Protein AF-A0A920TP50-F1 (afdb_monomer_lite)

Sequence (90 aa):
MEEELPWLQQLSCRYARFAELKKYEYPVIFDVTHPQEPGGEGKSTSGRRSLALDLAKTATSIGIAGLFFETHPDPDKGNGWTMAFPLQKF

Secondary structure (DSSP, 8-state):
--TTHHHHHHHHHHHHHHHHHGGGTSPPEEESS---EEEEETTEEE--HHHHHHHHHHHHHTT-SEEE--EESSTTSSTT-TTPEEGGG-

Radius of gyration: 14.16 Å; chains: 1; bounding box: 38×22×36 Å

pLDDT: mean 78.76, std 13.91, range [41.34, 95.62]

Structure (mmCIF, N/CA/C/O backbone):
data_AF-A0A920TP50-F1
#
_entry.id   AF-A0A920TP50-F1
#
loop_
_atom_site.group_PDB
_atom_site.id
_atom_site.type_symbol
_atom_site.label_atom_id
_atom_site.label_alt_id
_atom_site.label_comp_id
_atom_site.label_asym_id
_atom_site.label_entity_id
_atom_site.label_seq_id
_atom_site.pdbx_PDB_ins_code
_atom_site.Cartn_x
_atom_site.Cartn_y
_atom_site.Cartn_z
_atom_site.occupancy
_atom_site.B_iso_or_equiv
_atom_site.auth_seq_id
_atom_site.auth_comp_id
_atom_site.auth_asym_id
_atom_site.auth_atom_id
_atom_site.pdbx_PDB_model_num
ATOM 1 N N . MET A 1 1 ? 24.377 -4.513 4.275 1.00 43.50 1 MET A N 1
ATOM 2 C CA . MET A 1 1 ? 22.965 -4.749 4.659 1.00 43.50 1 MET A CA 1
ATOM 3 C C . MET A 1 1 ? 22.438 -3.611 5.543 1.00 43.50 1 MET A C 1
ATOM 5 O O . MET A 1 1 ? 21.653 -3.858 6.444 1.00 43.50 1 MET A O 1
ATOM 9 N N . GLU A 1 2 ? 22.866 -2.366 5.310 1.00 41.34 2 GLU A N 1
ATOM 10 C CA . GLU A 1 2 ? 22.689 -1.271 6.287 1.00 41.34 2 GLU A CA 1
ATOM 11 C C . GLU A 1 2 ? 21.869 -0.097 5.719 1.00 41.34 2 GLU A C 1
ATOM 13 O O . GLU A 1 2 ? 21.284 0.674 6.469 1.00 41.34 2 GLU A O 1
ATOM 18 N N . GLU A 1 3 ? 21.705 -0.030 4.392 1.00 52.06 3 GLU A N 1
ATOM 19 C CA . GLU A 1 3 ? 20.885 0.982 3.702 1.00 52.06 3 GLU A CA 1
ATOM 20 C C . GLU A 1 3 ? 19.379 0.647 3.667 1.00 52.06 3 GLU A C 1
ATOM 22 O O . GLU A 1 3 ? 18.561 1.484 3.300 1.00 52.06 3 GLU A O 1
ATOM 27 N N . GLU A 1 4 ? 18.975 -0.558 4.086 1.00 52.22 4 GLU A N 1
ATOM 28 C CA . GLU A 1 4 ? 17.564 -0.984 4.094 1.00 52.22 4 GLU A CA 1
ATOM 29 C C . GLU A 1 4 ? 16.763 -0.451 5.305 1.00 52.22 4 GLU A C 1
ATOM 31 O O . GLU A 1 4 ? 15.533 -0.401 5.309 1.00 52.22 4 GLU A O 1
ATOM 36 N N . LEU A 1 5 ? 17.453 -0.046 6.369 1.00 53.00 5 LEU A N 1
ATOM 37 C CA . LEU A 1 5 ? 16.830 0.275 7.656 1.00 53.00 5 LEU A CA 1
ATOM 38 C C . LEU A 1 5 ? 15.946 1.543 7.637 1.00 53.00 5 LEU A C 1
ATOM 40 O O . LEU A 1 5 ? 14.863 1.506 8.229 1.00 53.00 5 LEU A O 1
ATOM 44 N N . PRO A 1 6 ? 16.304 2.639 6.935 1.00 68.56 6 PRO A N 1
ATOM 45 C CA . PRO A 1 6 ? 15.481 3.850 6.923 1.00 68.56 6 PRO A CA 1
ATOM 46 C C . PRO A 1 6 ? 14.146 3.683 6.187 1.00 68.56 6 PRO A C 1
ATOM 48 O O . PRO A 1 6 ? 13.170 4.358 6.523 1.00 68.56 6 PRO A O 1
ATOM 51 N N . TRP A 1 7 ? 14.073 2.809 5.177 1.00 65.81 7 TRP A N 1
ATOM 52 C CA . TRP A 1 7 ? 12.864 2.654 4.362 1.00 65.81 7 TRP A CA 1
ATOM 53 C C . TRP A 1 7 ? 11.850 1.705 5.011 1.00 65.81 7 TRP A C 1
ATOM 55 O O . TRP A 1 7 ? 10.656 2.011 5.018 1.00 65.81 7 TRP A O 1
ATOM 65 N N . LEU A 1 8 ? 12.301 0.604 5.629 1.00 66.88 8 LEU A N 1
ATOM 66 C CA . LEU A 1 8 ? 11.423 -0.303 6.382 1.00 66.88 8 LEU A CA 1
ATOM 67 C C . LEU A 1 8 ? 10.719 0.437 7.521 1.00 66.88 8 LEU A C 1
ATOM 69 O O . LEU A 1 8 ? 9.527 0.237 7.767 1.00 66.88 8 LEU A O 1
ATOM 73 N N . GLN A 1 9 ? 11.437 1.353 8.172 1.00 67.50 9 GLN A N 1
ATOM 74 C CA . GLN A 1 9 ? 10.871 2.211 9.202 1.00 67.50 9 GLN A CA 1
ATOM 75 C C . GLN A 1 9 ? 9.796 3.153 8.635 1.00 67.50 9 GLN A C 1
ATOM 77 O O . GLN A 1 9 ? 8.724 3.280 9.225 1.00 67.50 9 GLN A O 1
ATOM 82 N N . GLN A 1 10 ? 10.017 3.750 7.457 1.00 70.69 10 GLN A N 1
ATOM 83 C CA . GLN A 1 10 ? 8.997 4.565 6.780 1.00 70.69 10 GLN A CA 1
ATOM 84 C C . GLN A 1 10 ? 7.755 3.749 6.411 1.00 70.69 10 GLN A C 1
ATOM 86 O O . GLN A 1 10 ? 6.633 4.231 6.569 1.00 70.69 10 GLN A O 1
ATOM 91 N N . LEU A 1 11 ? 7.943 2.517 5.939 1.00 72.56 11 LEU A N 1
ATOM 92 C CA . LEU A 1 11 ? 6.855 1.615 5.582 1.00 72.56 11 LEU A CA 1
ATOM 93 C C . LEU A 1 11 ? 6.009 1.248 6.808 1.00 72.56 11 LEU A C 1
ATOM 95 O O . LEU A 1 11 ? 4.786 1.385 6.786 1.00 72.56 11 LEU A O 1
ATOM 99 N N . SER A 1 12 ? 6.672 0.879 7.906 1.00 72.88 12 SER A N 1
ATOM 100 C CA . SER A 1 12 ? 6.038 0.624 9.203 1.00 72.88 12 SER A CA 1
ATOM 101 C C . SER A 1 12 ? 5.222 1.832 9.679 1.00 72.88 12 SER A C 1
ATOM 103 O O . SER A 1 12 ? 4.043 1.701 10.017 1.00 72.88 12 SER A O 1
ATOM 105 N N . CYS A 1 13 ? 5.787 3.043 9.590 1.00 72.56 13 CYS A N 1
ATOM 106 C CA . CYS A 1 13 ? 5.067 4.273 9.917 1.00 72.56 13 CYS A CA 1
ATOM 107 C C . CYS A 1 13 ? 3.842 4.520 9.018 1.00 72.56 13 CYS A C 1
ATOM 109 O O . CYS A 1 13 ? 2.854 5.069 9.503 1.00 72.56 13 CYS A O 1
ATOM 111 N N . ARG A 1 14 ? 3.866 4.136 7.732 1.00 75.44 14 ARG A N 1
ATOM 112 C CA . ARG A 1 14 ? 2.694 4.264 6.840 1.00 75.44 14 ARG A CA 1
ATOM 113 C C . ARG A 1 14 ? 1.556 3.348 7.284 1.00 75.44 14 ARG A C 1
ATOM 115 O O . ARG A 1 14 ? 0.423 3.812 7.377 1.00 75.44 14 ARG A O 1
ATOM 122 N N . TYR A 1 15 ? 1.855 2.098 7.628 1.00 82.25 15 TYR A N 1
ATOM 123 C CA . TYR A 1 15 ? 0.844 1.143 8.092 1.00 82.25 15 TYR A CA 1
ATOM 124 C C . TYR A 1 15 ? 0.267 1.496 9.461 1.00 82.25 15 TYR A C 1
ATOM 126 O O . TYR A 1 15 ? -0.946 1.408 9.653 1.00 82.25 15 TYR A O 1
ATOM 134 N N . ALA A 1 16 ? 1.101 1.980 10.385 1.00 83.12 16 ALA A N 1
ATOM 135 C CA . ALA A 1 16 ? 0.639 2.457 11.687 1.00 83.12 16 ALA A CA 1
ATOM 136 C C . ALA A 1 16 ? -0.388 3.600 11.557 1.00 83.12 16 ALA A C 1
ATOM 138 O O . ALA A 1 16 ? -1.347 3.666 12.326 1.00 83.12 16 ALA A O 1
ATOM 139 N N . ARG A 1 17 ? -0.252 4.466 10.541 1.00 85.50 17 ARG A N 1
ATOM 140 C CA . ARG A 1 17 ? -1.201 5.568 1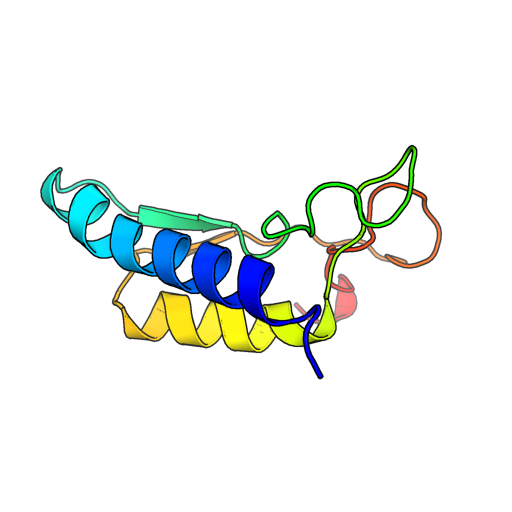0.301 1.00 85.50 17 ARG A CA 1
ATOM 141 C C . ARG A 1 17 ? -2.597 5.107 9.891 1.00 85.50 17 ARG A C 1
ATOM 143 O O . ARG A 1 17 ? -3.537 5.862 10.114 1.00 85.50 17 ARG A O 1
ATOM 150 N N . PHE A 1 18 ? -2.784 3.904 9.342 1.00 89.88 18 PHE A N 1
ATOM 151 C CA . PHE A 1 18 ? -4.135 3.418 9.030 1.00 89.88 18 PHE A CA 1
ATOM 152 C C . PHE A 1 18 ? -4.991 3.269 10.285 1.00 89.88 18 PHE A C 1
ATOM 154 O O . PHE A 1 18 ? -6.168 3.617 10.257 1.00 89.88 18 PHE A O 1
ATOM 161 N N . ALA A 1 19 ? -4.404 2.805 11.391 1.00 86.94 19 ALA A N 1
ATOM 162 C CA . ALA A 1 19 ? -5.114 2.684 12.660 1.00 86.94 19 ALA A CA 1
ATOM 163 C C . ALA A 1 19 ? -5.584 4.052 13.181 1.00 86.94 19 ALA A C 1
ATOM 165 O O . ALA A 1 19 ? -6.695 4.164 13.689 1.00 86.94 19 ALA A O 1
ATOM 166 N N . GLU A 1 20 ? -4.773 5.096 12.997 1.00 90.00 20 GLU A N 1
ATOM 167 C CA . GLU A 1 20 ? -5.135 6.471 13.355 1.00 90.00 20 GLU A CA 1
ATOM 168 C C . GLU A 1 20 ? -6.223 7.037 12.435 1.00 90.00 20 GLU A C 1
ATOM 170 O O . GLU A 1 20 ? -7.223 7.559 12.918 1.00 90.00 20 GLU A O 1
ATOM 175 N N . LEU A 1 21 ? -6.081 6.879 11.113 1.00 90.94 21 LEU A N 1
ATOM 176 C CA . LEU A 1 21 ? -7.058 7.377 10.137 1.00 90.94 21 LEU A CA 1
ATOM 177 C C . LEU A 1 21 ? -8.439 6.728 10.304 1.00 90.94 21 LEU A C 1
ATOM 179 O O . LEU A 1 21 ? -9.458 7.398 10.153 1.00 90.94 21 LEU A O 1
ATOM 183 N N . LYS A 1 22 ? -8.485 5.445 10.679 1.00 89.81 22 LYS A N 1
ATOM 184 C CA . LYS A 1 22 ? -9.742 4.727 10.935 1.00 89.81 22 LYS A CA 1
ATOM 185 C C . LYS A 1 22 ? -10.540 5.293 12.116 1.00 89.81 22 LYS A C 1
ATOM 187 O O . LYS A 1 22 ? -11.750 5.095 12.148 1.00 89.81 22 LYS A O 1
ATOM 192 N N . LYS A 1 23 ? -9.915 6.026 13.051 1.00 92.00 23 LYS A N 1
ATOM 193 C CA . LYS A 1 23 ? -10.617 6.663 14.188 1.00 92.00 23 LYS A CA 1
ATOM 194 C C . LYS A 1 23 ? -11.594 7.754 13.756 1.00 92.00 23 LYS A C 1
ATOM 196 O O . LYS A 1 23 ? -12.488 8.091 14.518 1.00 92.00 23 LYS A O 1
ATOM 201 N N . TYR A 1 24 ? -11.419 8.302 12.555 1.00 92.88 24 TYR A N 1
ATOM 202 C CA . TYR A 1 24 ? -12.298 9.334 12.010 1.00 92.88 24 TYR A CA 1
ATOM 203 C C . TYR A 1 24 ? -13.548 8.767 11.317 1.00 92.88 24 TYR A C 1
ATOM 205 O O . TYR A 1 24 ? -14.315 9.541 10.761 1.00 92.88 24 TYR A O 1
ATOM 213 N N . GLU A 1 25 ? -13.744 7.441 11.318 1.00 89.38 25 GLU A N 1
ATOM 214 C CA . GLU A 1 25 ? -14.921 6.752 10.753 1.00 89.38 25 GLU A CA 1
ATOM 215 C C . GLU A 1 25 ? -15.175 7.003 9.252 1.00 89.38 25 GLU A C 1
ATOM 217 O O . GLU A 1 25 ? -16.255 6.729 8.731 1.00 89.38 25 GLU A O 1
ATOM 222 N N . TYR A 1 26 ? -14.152 7.453 8.521 1.00 93.62 26 TYR A N 1
ATO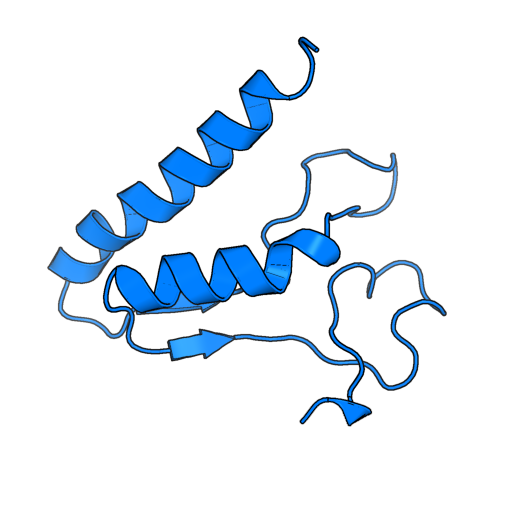M 223 C CA . TYR A 1 26 ? -14.184 7.574 7.065 1.00 93.62 26 TYR A CA 1
ATOM 224 C C . TYR A 1 26 ? -13.527 6.368 6.374 1.00 93.62 26 TYR A C 1
ATOM 226 O O . TYR A 1 26 ? -12.606 5.757 6.929 1.00 93.62 26 TYR A O 1
ATOM 234 N N . PRO A 1 27 ? -13.940 6.034 5.134 1.00 94.12 27 PRO A N 1
ATOM 235 C CA . PRO A 1 27 ? -13.281 5.008 4.336 1.00 94.12 27 PRO A CA 1
ATOM 236 C C . PRO A 1 27 ? -11.806 5.350 4.095 1.00 94.12 27 PRO A C 1
ATOM 238 O O . PRO A 1 27 ? -11.480 6.379 3.506 1.00 94.12 27 PRO A O 1
ATOM 241 N N . VAL A 1 28 ? -10.907 4.465 4.523 1.00 93.75 28 VAL A N 1
ATOM 242 C CA . VAL A 1 28 ? -9.469 4.601 4.261 1.00 93.75 28 VAL A CA 1
ATOM 243 C C . VAL A 1 28 ? -9.131 3.868 2.969 1.00 93.75 28 VAL A C 1
ATOM 245 O O . VAL A 1 28 ? -9.363 2.663 2.869 1.00 93.75 28 VAL A O 1
ATOM 248 N N . ILE A 1 29 ? -8.564 4.586 2.002 1.00 93.38 29 ILE A N 1
ATOM 249 C CA . ILE A 1 29 ? -8.042 4.028 0.751 1.00 93.38 29 ILE A CA 1
ATOM 250 C C . ILE A 1 29 ? -6.518 4.065 0.799 1.00 93.38 29 ILE A C 1
ATOM 252 O O . ILE A 1 29 ? -5.937 5.081 1.185 1.00 93.38 29 ILE A O 1
ATOM 256 N N . PHE A 1 30 ? -5.869 2.967 0.414 1.00 92.06 30 PHE A N 1
ATOM 257 C CA . PHE A 1 30 ? -4.415 2.929 0.286 1.00 92.06 30 PHE A CA 1
ATOM 258 C C . PHE A 1 30 ? -3.986 3.011 -1.174 1.00 92.06 30 PHE A C 1
ATOM 260 O O . PHE A 1 30 ? -4.368 2.179 -1.993 1.00 92.06 30 PHE A O 1
ATOM 267 N N . ASP A 1 31 ? -3.154 4.003 -1.465 1.00 90.75 31 ASP A N 1
ATOM 268 C CA . ASP A 1 31 ? -2.482 4.155 -2.744 1.00 90.75 31 ASP A CA 1
ATOM 269 C C . ASP A 1 31 ? -1.240 3.263 -2.809 1.00 90.75 31 ASP A C 1
ATOM 271 O O . ASP A 1 31 ? -0.253 3.486 -2.101 1.00 90.75 31 ASP A O 1
ATOM 275 N N . VAL A 1 32 ? -1.311 2.233 -3.651 1.00 88.50 32 VAL A N 1
ATOM 276 C CA . VAL A 1 32 ? -0.274 1.204 -3.779 1.00 88.50 32 VAL A CA 1
ATOM 277 C C . VAL A 1 32 ? 0.838 1.629 -4.747 1.00 88.50 32 VAL A C 1
ATOM 279 O O . VAL A 1 32 ? 1.929 1.055 -4.724 1.00 88.50 32 VAL A O 1
ATOM 282 N N . THR A 1 33 ? 0.600 2.642 -5.582 1.00 82.31 33 THR A N 1
ATOM 283 C CA . THR A 1 33 ? 1.535 3.097 -6.621 1.00 82.31 33 THR A CA 1
ATOM 284 C C . THR A 1 33 ? 2.434 4.247 -6.169 1.00 82.31 33 THR A C 1
ATOM 286 O O . THR A 1 33 ? 3.552 4.378 -6.659 1.00 82.31 33 THR A O 1
ATOM 289 N N . HIS A 1 34 ? 2.034 5.009 -5.151 1.00 79.81 34 HIS A N 1
ATOM 290 C CA . HIS A 1 34 ? 2.831 6.110 -4.596 1.00 79.81 34 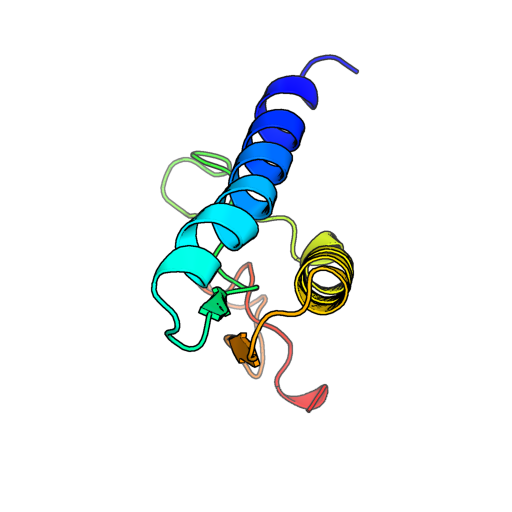HIS A CA 1
ATOM 291 C C . HIS A 1 34 ? 3.724 5.840 -3.356 1.00 79.81 34 HIS A C 1
ATOM 293 O O . HIS A 1 34 ? 4.360 6.792 -2.885 1.00 79.81 34 HIS A O 1
ATOM 299 N N . PRO A 1 35 ? 3.877 4.624 -2.782 1.00 67.81 35 PRO A N 1
ATOM 300 C CA . PRO A 1 35 ? 4.919 4.355 -1.791 1.00 67.81 35 PRO A CA 1
ATOM 301 C C . PRO A 1 35 ? 6.285 4.236 -2.495 1.00 67.81 35 PRO A C 1
ATOM 303 O O . PRO A 1 35 ? 6.879 3.164 -2.581 1.00 67.81 35 PRO A O 1
ATOM 306 N N . GLN A 1 36 ? 6.750 5.360 -3.037 1.00 68.56 36 GLN A N 1
ATOM 307 C CA . GLN A 1 36 ? 8.011 5.527 -3.757 1.00 68.56 36 GLN A CA 1
ATOM 308 C C . GLN A 1 36 ? 9.173 5.753 -2.785 1.00 68.56 36 GLN A C 1
ATOM 310 O O . GLN A 1 36 ? 8.978 6.235 -1.661 1.00 68.56 36 GLN A O 1
ATOM 315 N N . GLU A 1 37 ? 10.385 5.409 -3.221 1.00 65.06 37 GLU A N 1
ATOM 316 C CA . GLU A 1 37 ? 11.598 5.702 -2.461 1.00 65.06 37 GLU A CA 1
ATOM 317 C C . GLU A 1 37 ? 11.917 7.198 -2.581 1.00 65.06 37 GLU A C 1
ATOM 319 O O . GLU A 1 37 ? 12.068 7.708 -3.696 1.00 65.06 37 GLU A O 1
ATOM 324 N N . PRO A 1 38 ? 12.029 7.936 -1.462 1.00 58.22 38 PRO A N 1
ATOM 325 C CA . PRO A 1 38 ? 12.418 9.336 -1.524 1.00 58.22 38 PRO A CA 1
ATOM 326 C C . PRO A 1 38 ? 13.831 9.463 -2.110 1.00 58.22 38 PRO A C 1
ATOM 328 O O . PRO A 1 38 ? 14.804 9.054 -1.484 1.00 58.22 38 PRO A O 1
ATOM 331 N N . GLY A 1 39 ? 13.944 10.044 -3.308 1.00 56.94 39 GLY A N 1
ATOM 332 C CA . GLY A 1 39 ? 15.228 10.385 -3.931 1.00 56.94 39 GLY A CA 1
ATOM 333 C C . GLY A 1 39 ? 15.957 9.255 -4.666 1.00 56.94 39 GLY A C 1
ATOM 334 O O . GLY A 1 39 ? 17.131 9.432 -4.982 1.00 56.94 39 GLY A O 1
ATOM 335 N N . GLY A 1 40 ? 15.311 8.122 -4.961 1.00 56.22 40 GLY A N 1
ATOM 336 C CA . GLY A 1 40 ? 16.027 6.963 -5.508 1.00 56.22 40 GLY A CA 1
ATOM 337 C C . GLY A 1 40 ? 16.490 7.071 -6.974 1.00 56.22 40 GLY A C 1
ATOM 338 O O . GLY A 1 40 ? 17.297 6.250 -7.388 1.00 56.22 40 GLY A O 1
ATOM 339 N N . GLU A 1 41 ? 16.094 8.102 -7.736 1.00 53.78 41 GLU A N 1
ATOM 340 C CA . GLU A 1 41 ? 16.740 8.461 -9.014 1.00 53.78 41 GLU A CA 1
ATOM 341 C C . GLU A 1 41 ? 16.749 9.980 -9.278 1.00 53.78 41 GLU A C 1
ATOM 343 O O . GLU A 1 41 ? 16.102 10.456 -10.204 1.00 53.78 41 GLU A O 1
ATOM 348 N N . GLY A 1 42 ? 17.497 10.770 -8.500 1.00 58.41 42 GLY A N 1
ATOM 349 C CA . GLY A 1 42 ? 17.927 12.143 -8.845 1.00 58.41 42 GLY A CA 1
ATOM 350 C C . GLY A 1 42 ? 16.844 13.159 -9.279 1.00 58.41 42 GLY A C 1
ATOM 351 O O . GLY A 1 42 ? 16.528 14.077 -8.529 1.00 58.41 42 GLY A O 1
ATOM 352 N N . LYS A 1 43 ? 16.325 13.046 -10.513 1.00 52.56 43 LYS A N 1
ATOM 353 C CA . LYS A 1 43 ? 15.265 13.880 -11.120 1.00 52.56 43 LYS A CA 1
ATOM 354 C C . LYS A 1 43 ? 13.915 13.165 -11.307 1.00 52.56 43 LYS A C 1
ATOM 356 O O . LYS A 1 43 ? 12.985 13.792 -11.808 1.00 52.56 43 LYS A O 1
ATOM 361 N N . SER A 1 44 ? 13.802 11.887 -10.955 1.00 55.12 44 SER A N 1
ATOM 362 C CA . SER A 1 44 ? 12.577 11.097 -11.091 1.00 55.12 44 SER A CA 1
ATOM 363 C C . SER A 1 44 ? 12.285 10.290 -9.829 1.00 55.12 44 SER A C 1
ATOM 365 O O . SER A 1 44 ? 13.162 10.029 -9.001 1.00 55.12 44 SER A O 1
ATOM 367 N N . THR A 1 45 ? 11.018 9.935 -9.659 1.00 56.78 45 THR A N 1
ATOM 368 C CA . THR A 1 45 ? 10.571 9.056 -8.589 1.00 56.78 45 THR A CA 1
ATOM 369 C C . THR A 1 45 ? 10.836 7.603 -8.977 1.00 56.78 45 THR A C 1
ATOM 371 O O . THR A 1 45 ? 10.217 7.044 -9.885 1.00 56.78 45 THR A O 1
ATOM 374 N N . SER A 1 46 ? 11.772 6.973 -8.271 1.00 62.22 46 SER A N 1
ATOM 375 C CA . SER A 1 46 ? 11.965 5.529 -8.329 1.00 62.22 46 SER A CA 1
ATOM 376 C C . SER A 1 46 ? 11.039 4.834 -7.326 1.00 62.22 46 SER A C 1
ATOM 378 O O . SER A 1 46 ? 10.521 5.431 -6.375 1.00 62.22 46 SER A O 1
ATOM 380 N N . GLY A 1 47 ? 10.807 3.542 -7.524 1.00 67.75 47 GLY A N 1
ATOM 381 C CA . GLY A 1 47 ? 10.029 2.758 -6.580 1.00 67.75 47 GLY A CA 1
ATOM 382 C C . GLY A 1 47 ? 10.192 1.262 -6.794 1.00 67.75 47 GLY A C 1
ATOM 383 O O . GLY A 1 47 ? 10.608 0.796 -7.854 1.00 67.75 47 GLY A O 1
ATOM 384 N N . ARG A 1 48 ? 9.859 0.490 -5.758 1.00 74.75 48 ARG A N 1
ATOM 385 C CA . ARG A 1 48 ? 9.951 -0.973 -5.768 1.00 74.75 48 ARG A CA 1
ATOM 386 C C . ARG A 1 48 ? 8.613 -1.586 -6.180 1.00 74.75 48 ARG A C 1
ATOM 388 O O . ARG A 1 48 ? 7.879 -2.097 -5.334 1.00 74.75 48 ARG A O 1
ATOM 395 N N . ARG A 1 49 ? 8.299 -1.580 -7.484 1.00 81.06 49 ARG A N 1
ATOM 396 C CA . ARG A 1 49 ? 7.054 -2.178 -8.023 1.00 81.06 49 ARG A CA 1
ATOM 397 C C . ARG A 1 49 ? 6.886 -3.648 -7.613 1.00 81.06 49 ARG A C 1
ATOM 399 O O . ARG A 1 49 ? 5.766 -4.109 -7.424 1.00 81.06 49 ARG A O 1
ATOM 406 N N . SER A 1 50 ? 7.988 -4.374 -7.415 1.00 81.50 50 SER A N 1
ATOM 407 C CA . SER A 1 50 ? 7.987 -5.752 -6.901 1.00 81.50 50 SER A CA 1
ATOM 408 C C . SER A 1 50 ? 7.308 -5.894 -5.535 1.00 81.50 50 SER A C 1
ATOM 410 O O . SER A 1 50 ? 6.652 -6.903 -5.296 1.00 81.50 50 SER A O 1
ATOM 412 N N . LEU A 1 51 ? 7.409 -4.882 -4.669 1.00 81.62 51 LEU A N 1
ATOM 413 C CA . LEU A 1 51 ? 6.787 -4.889 -3.345 1.00 81.62 51 LEU A CA 1
ATOM 414 C C . LEU A 1 51 ? 5.321 -4.465 -3.379 1.00 81.62 51 LEU A C 1
ATOM 416 O O . LEU A 1 51 ? 4.598 -4.741 -2.431 1.00 81.62 51 LEU A O 1
ATOM 420 N N . ALA A 1 52 ? 4.851 -3.827 -4.452 1.00 85.38 52 ALA A N 1
ATOM 421 C CA . ALA A 1 52 ? 3.510 -3.250 -4.524 1.00 85.38 52 ALA A CA 1
ATOM 422 C C . ALA A 1 52 ? 2.400 -4.269 -4.187 1.00 85.38 52 ALA A C 1
ATOM 424 O O . ALA A 1 52 ? 1.451 -3.947 -3.473 1.00 85.38 52 ALA A O 1
ATOM 425 N N . LEU A 1 53 ? 2.551 -5.528 -4.612 1.00 87.56 53 LEU A N 1
ATOM 426 C CA . LEU A 1 53 ? 1.606 -6.594 -4.269 1.00 87.56 53 LEU A CA 1
ATOM 427 C C . LEU A 1 53 ? 1.615 -6.939 -2.771 1.00 87.56 53 LEU A C 1
ATOM 429 O O . LEU A 1 53 ? 0.553 -7.119 -2.175 1.00 87.56 53 LEU A O 1
ATOM 433 N N . ASP A 1 54 ? 2.789 -7.030 -2.153 1.00 88.75 54 ASP A N 1
ATOM 434 C CA . ASP A 1 54 ? 2.904 -7.322 -0.722 1.00 88.75 54 ASP A CA 1
ATOM 435 C C . ASP A 1 54 ? 2.428 -6.139 0.122 1.00 88.75 54 ASP A C 1
ATOM 437 O O . ASP A 1 54 ? 1.779 -6.327 1.156 1.00 88.75 54 ASP A O 1
ATOM 441 N N . LEU A 1 55 ? 2.645 -4.916 -0.370 1.00 87.75 55 LEU A N 1
ATOM 442 C CA . LEU A 1 55 ? 2.119 -3.710 0.249 1.00 87.75 55 LEU A CA 1
ATOM 443 C C . LEU A 1 55 ? 0.591 -3.682 0.225 1.00 87.75 55 LEU A C 1
ATOM 445 O O . LEU A 1 55 ? -0.025 -3.371 1.247 1.00 87.75 55 LEU A O 1
ATOM 449 N N . ALA A 1 56 ? -0.012 -4.035 -0.913 1.00 90.25 56 ALA A N 1
ATOM 450 C CA . ALA A 1 56 ? -1.458 -4.152 -1.058 1.00 90.25 56 ALA A CA 1
ATOM 451 C C . ALA A 1 56 ? -2.029 -5.200 -0.095 1.00 90.25 56 ALA A C 1
ATOM 453 O O . ALA A 1 56 ? -2.939 -4.891 0.670 1.00 90.25 56 ALA A O 1
ATOM 454 N N . LYS A 1 57 ? -1.448 -6.409 -0.062 1.00 91.69 57 LYS A N 1
ATOM 455 C CA . LYS A 1 57 ? -1.873 -7.485 0.851 1.00 91.69 57 LYS A CA 1
ATOM 456 C C . LYS A 1 57 ? -1.800 -7.061 2.317 1.00 91.69 57 LYS A C 1
ATOM 458 O O . LYS A 1 57 ? -2.734 -7.316 3.074 1.00 91.69 57 LYS A O 1
ATOM 463 N N . THR A 1 58 ? -0.714 -6.396 2.704 1.00 90.00 58 THR A N 1
ATOM 464 C CA . THR A 1 58 ? -0.518 -5.895 4.073 1.00 90.00 58 THR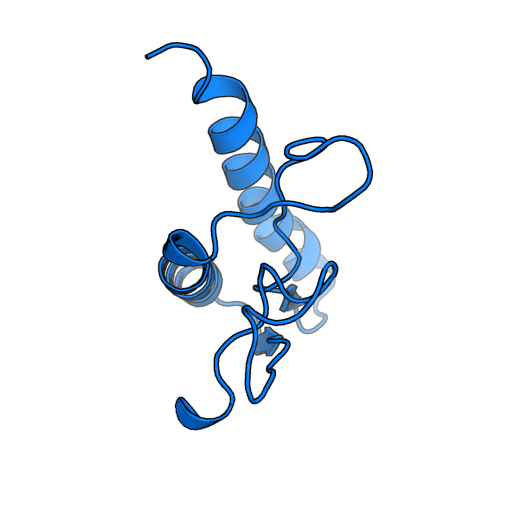 A CA 1
ATOM 465 C C . THR A 1 58 ? -1.540 -4.815 4.421 1.00 90.00 58 THR A C 1
ATOM 467 O O . THR A 1 58 ? -2.102 -4.813 5.509 1.00 90.00 58 THR A O 1
ATOM 470 N N . ALA A 1 59 ? -1.840 -3.909 3.490 1.00 90.94 59 ALA A N 1
ATOM 471 C CA . ALA A 1 59 ? -2.847 -2.878 3.713 1.00 90.94 59 ALA A CA 1
ATOM 472 C C . ALA A 1 59 ? -4.255 -3.486 3.857 1.00 90.94 59 ALA A C 1
ATOM 474 O O . ALA A 1 59 ? -5.002 -3.122 4.767 1.00 90.94 59 ALA A O 1
ATOM 475 N N . THR A 1 60 ? -4.597 -4.464 3.013 1.00 92.69 60 THR A N 1
ATOM 476 C CA . THR A 1 60 ? -5.866 -5.198 3.089 1.00 92.69 60 THR A CA 1
ATOM 477 C C . THR A 1 60 ? -6.013 -5.963 4.405 1.00 92.69 60 THR A C 1
ATOM 479 O O . THR A 1 60 ? -7.098 -5.940 4.983 1.00 92.69 60 THR A O 1
ATOM 482 N N . SER A 1 61 ? -4.949 -6.586 4.929 1.00 93.25 61 SER A N 1
ATOM 483 C CA . SER A 1 61 ? -5.022 -7.330 6.198 1.00 93.25 61 SER A CA 1
ATOM 484 C C . SER A 1 61 ? -5.300 -6.440 7.419 1.00 93.25 61 SER A C 1
ATOM 486 O O . SER A 1 61 ? -5.863 -6.912 8.403 1.00 93.25 61 SER A O 1
ATOM 488 N N . ILE A 1 62 ? -4.987 -5.141 7.341 1.00 91.19 62 ILE A N 1
ATOM 489 C CA . ILE A 1 62 ? -5.306 -4.130 8.370 1.00 91.19 62 ILE A CA 1
ATOM 490 C C . ILE A 1 62 ? -6.794 -3.701 8.315 1.00 91.19 62 ILE A C 1
ATOM 492 O O . ILE A 1 62 ? -7.317 -3.047 9.229 1.00 91.19 62 ILE A O 1
ATOM 496 N N . GLY A 1 63 ? -7.514 -4.087 7.257 1.00 91.50 63 GLY A N 1
ATOM 497 C CA . GLY A 1 63 ? -8.933 -3.794 7.073 1.00 91.50 63 GLY A CA 1
ATOM 498 C C . GLY A 1 63 ? -9.182 -2.345 6.663 1.00 91.50 63 GLY A C 1
ATOM 499 O O . GLY A 1 63 ? -9.880 -1.610 7.366 1.00 91.50 63 GLY A O 1
ATOM 500 N N . ILE A 1 64 ? -8.562 -1.920 5.564 1.00 94.12 64 ILE A N 1
ATOM 501 C CA . ILE A 1 64 ? -8.884 -0.669 4.861 1.00 94.12 64 ILE A CA 1
ATOM 502 C C . ILE A 1 64 ? -10.104 -0.859 3.944 1.00 94.12 64 ILE A C 1
ATOM 504 O O . ILE A 1 64 ? -10.485 -1.987 3.641 1.00 94.12 64 ILE A O 1
ATOM 508 N N . ALA A 1 65 ? -10.710 0.237 3.485 1.00 95.62 65 ALA A N 1
ATOM 509 C CA . ALA A 1 65 ? -11.913 0.195 2.653 1.00 95.62 65 ALA A CA 1
ATOM 510 C C . ALA A 1 65 ? -11.624 -0.131 1.179 1.00 95.62 65 ALA A C 1
ATOM 512 O O . ALA A 1 65 ? -12.493 -0.649 0.483 1.00 95.62 65 ALA A O 1
ATOM 513 N N . GLY A 1 66 ? -10.417 0.163 0.694 1.00 94.38 66 GLY A N 1
ATOM 514 C CA . GLY A 1 66 ? -10.063 -0.095 -0.695 1.00 94.38 66 GLY A CA 1
ATOM 515 C C . GLY A 1 66 ? -8.615 0.221 -1.034 1.00 94.38 66 GLY A C 1
ATOM 516 O O . GLY A 1 66 ? -7.872 0.798 -0.239 1.00 94.38 66 GLY A O 1
ATOM 517 N N . LEU A 1 67 ? -8.232 -0.174 -2.241 1.00 93.81 67 LEU A N 1
ATOM 518 C CA . LEU A 1 67 ? -6.907 0.034 -2.809 1.00 93.81 67 LEU A CA 1
ATOM 519 C C . LEU A 1 67 ? -7.025 0.930 -4.041 1.00 93.81 67 LEU A C 1
ATOM 521 O O . LEU A 1 67 ? -7.990 0.822 -4.797 1.00 93.81 67 LEU A O 1
ATOM 525 N N . PHE A 1 68 ? -6.026 1.777 -4.249 1.00 92.38 68 PHE A N 1
ATOM 526 C CA . PHE A 1 68 ? -5.860 2.572 -5.456 1.00 92.38 68 PHE A CA 1
ATOM 527 C C . PHE A 1 68 ? -4.606 2.113 -6.205 1.00 92.38 68 PHE A C 1
ATOM 529 O O . PHE A 1 68 ? -3.554 1.896 -5.595 1.00 92.38 68 PHE A O 1
ATOM 536 N N . PHE A 1 69 ? -4.741 1.967 -7.524 1.00 90.00 69 PHE A N 1
ATOM 537 C CA . PHE A 1 69 ? -3.677 1.549 -8.427 1.00 90.00 69 PHE A CA 1
ATOM 538 C C . PHE A 1 69 ? -3.665 2.429 -9.676 1.00 90.00 69 PHE A C 1
ATOM 540 O O . PHE A 1 69 ? -4.676 2.540 -10.368 1.00 90.00 69 PHE A O 1
ATOM 547 N N . GLU A 1 70 ? -2.502 2.968 -10.023 1.00 89.19 70 GLU A N 1
ATOM 548 C CA . GLU A 1 70 ? -2.237 3.435 -11.381 1.00 89.19 70 GLU A CA 1
ATOM 549 C C . GLU A 1 70 ? -1.870 2.263 -12.294 1.00 89.19 70 GLU A C 1
ATOM 551 O O . GLU A 1 70 ? -1.155 1.333 -11.903 1.00 89.19 70 GLU A O 1
ATOM 556 N N . THR A 1 71 ? -2.340 2.317 -13.538 1.00 88.75 71 THR A N 1
ATOM 557 C CA . THR A 1 71 ? -2.041 1.311 -14.558 1.00 88.75 71 THR A CA 1
ATOM 558 C C . THR A 1 71 ? -1.553 1.972 -15.839 1.00 88.75 71 THR A C 1
ATOM 560 O O . THR A 1 71 ? -1.912 3.109 -16.139 1.00 88.75 71 THR A O 1
ATOM 563 N N . HIS A 1 72 ? -0.722 1.264 -16.600 1.00 89.19 72 HIS A N 1
ATOM 564 C CA . HIS A 1 72 ? -0.247 1.723 -17.901 1.00 89.19 72 HIS A CA 1
ATOM 565 C C . HIS A 1 72 ? -0.109 0.529 -18.866 1.00 89.19 72 HIS A C 1
ATOM 567 O O . HIS A 1 72 ? 0.278 -0.558 -18.425 1.00 89.19 72 HIS A O 1
ATOM 573 N N . PRO A 1 73 ? -0.402 0.681 -20.174 1.00 89.38 73 PRO A N 1
ATOM 574 C CA . PRO A 1 73 ? -0.224 -0.401 -21.150 1.00 89.38 73 PRO A CA 1
ATOM 575 C C . PRO A 1 73 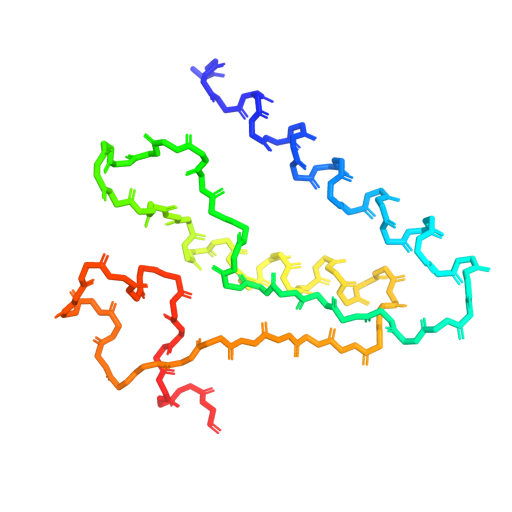? 1.229 -0.870 -21.302 1.00 89.38 73 PRO A C 1
ATOM 577 O O . PRO A 1 73 ? 1.465 -2.032 -21.625 1.00 89.38 73 PRO A O 1
ATOM 580 N N . ASP A 1 74 ? 2.179 0.040 -21.077 1.00 87.25 74 ASP A N 1
ATOM 581 C CA . ASP A 1 74 ? 3.625 -0.191 -21.172 1.00 87.25 74 ASP A CA 1
ATOM 582 C C . ASP A 1 74 ? 4.355 0.608 -20.074 1.00 87.25 74 ASP A C 1
ATOM 584 O O . ASP A 1 74 ? 4.840 1.716 -20.323 1.00 87.25 74 ASP A O 1
ATOM 588 N N . PRO A 1 75 ? 4.297 0.161 -18.808 1.00 81.06 75 PRO A N 1
ATOM 589 C CA . PRO A 1 75 ? 4.723 0.957 -17.654 1.00 81.06 75 PRO A CA 1
ATOM 590 C C . PRO A 1 75 ? 6.246 1.174 -17.587 1.00 81.06 75 PRO A C 1
ATOM 592 O O . PRO A 1 75 ? 6.717 1.939 -16.749 1.00 81.06 75 PRO A O 1
ATOM 595 N N . ASP A 1 76 ? 7.015 0.532 -18.469 1.00 82.75 76 ASP A N 1
ATOM 596 C CA . ASP A 1 76 ? 8.477 0.631 -18.519 1.00 82.75 76 ASP A CA 1
ATOM 597 C C . ASP A 1 76 ? 8.959 1.654 -19.571 1.00 82.75 76 ASP A C 1
ATOM 599 O O . ASP A 1 76 ? 10.129 2.035 -19.579 1.00 82.75 76 ASP A O 1
ATOM 603 N N . LYS A 1 77 ? 8.065 2.160 -20.437 1.00 77.38 77 LYS A N 1
ATOM 604 C CA . LYS A 1 77 ? 8.388 3.115 -21.517 1.00 77.38 77 LYS A CA 1
ATOM 605 C C . LYS A 1 77 ? 8.280 4.603 -21.149 1.00 77.38 77 LYS A C 1
ATOM 607 O O . LYS A 1 77 ? 8.145 5.446 -22.036 1.00 77.38 77 LYS A O 1
ATOM 612 N N . GLY A 1 78 ? 8.372 4.972 -19.871 1.00 65.94 78 GLY A N 1
ATOM 613 C CA . GLY A 1 78 ? 8.324 6.381 -19.472 1.00 65.94 78 GLY A CA 1
ATOM 614 C C . GLY A 1 78 ? 8.878 6.675 -18.082 1.00 65.94 78 GLY A C 1
ATOM 615 O O . GLY A 1 78 ? 8.891 5.836 -17.192 1.00 65.94 78 GLY A O 1
ATOM 616 N N . ASN A 1 79 ? 9.287 7.923 -17.895 1.00 62.28 79 ASN A N 1
ATOM 617 C CA . ASN A 1 79 ? 9.965 8.482 -16.723 1.00 62.28 79 ASN A CA 1
ATOM 618 C C . ASN A 1 79 ? 9.026 8.870 -15.555 1.00 62.28 79 ASN A C 1
ATOM 620 O O . ASN A 1 79 ? 9.430 9.616 -14.668 1.00 62.28 79 ASN A O 1
ATOM 624 N N . GLY A 1 80 ? 7.789 8.359 -15.540 1.00 65.88 80 GLY A N 1
ATOM 625 C CA . GLY A 1 80 ? 6.803 8.616 -14.477 1.00 65.88 80 GLY A CA 1
ATOM 626 C C . GLY A 1 80 ? 5.925 7.422 -14.089 1.00 65.88 80 GLY A C 1
ATOM 627 O O . GLY A 1 80 ? 5.176 7.513 -13.127 1.00 65.88 80 GLY A O 1
ATOM 628 N N . TRP A 1 81 ? 6.033 6.287 -14.788 1.00 70.25 81 TRP A N 1
ATOM 629 C CA . TRP A 1 81 ? 5.160 5.115 -14.605 1.00 70.25 81 TRP A CA 1
ATOM 630 C C . TRP A 1 81 ? 5.857 3.965 -13.867 1.00 70.25 81 TRP A C 1
ATOM 632 O O . TRP A 1 81 ? 5.409 2.819 -13.897 1.00 70.25 81 TRP A O 1
ATOM 642 N N . THR A 1 82 ? 6.962 4.254 -13.176 1.00 73.19 82 THR A N 1
ATOM 643 C CA . THR A 1 82 ? 7.837 3.258 -12.530 1.00 73.19 82 THR A CA 1
ATOM 644 C C . THR A 1 82 ? 7.097 2.365 -11.531 1.00 73.19 82 THR A C 1
ATOM 646 O O . THR A 1 82 ? 7.462 1.207 -11.347 1.00 73.19 82 THR A O 1
ATOM 649 N N . MET A 1 83 ? 5.986 2.837 -10.964 1.00 79.62 83 MET A N 1
ATOM 650 C CA . MET A 1 83 ? 5.134 2.069 -10.052 1.00 79.62 83 MET A CA 1
ATOM 651 C C . MET A 1 83 ? 3.793 1.622 -10.649 1.00 79.62 83 MET A C 1
ATOM 653 O O . MET A 1 83 ? 3.101 0.826 -10.016 1.00 79.62 83 MET A O 1
ATOM 657 N N . ALA A 1 84 ? 3.437 2.068 -11.857 1.00 86.00 84 ALA A N 1
ATOM 658 C CA . ALA A 1 84 ? 2.182 1.693 -12.499 1.00 86.00 84 ALA A CA 1
ATOM 659 C C . ALA A 1 84 ? 2.155 0.195 -12.836 1.00 86.00 84 ALA A C 1
ATOM 661 O O . ALA A 1 84 ? 3.150 -0.395 -13.271 1.00 86.00 84 ALA A O 1
ATOM 662 N N . PHE A 1 85 ? 0.998 -0.433 -12.655 1.00 86.12 85 PHE A N 1
ATOM 663 C CA . PHE A 1 85 ? 0.805 -1.836 -12.996 1.00 86.12 85 PHE A CA 1
ATOM 664 C C . PHE A 1 85 ? 0.525 -2.000 -14.497 1.00 86.12 85 PHE A C 1
ATOM 666 O O . PHE A 1 85 ? -0.132 -1.146 -15.094 1.00 86.12 85 PHE A O 1
ATOM 673 N N . PRO A 1 86 ? 0.966 -3.106 -15.126 1.00 87.44 86 PRO A N 1
ATOM 674 C CA . PRO A 1 86 ? 0.558 -3.411 -16.490 1.00 87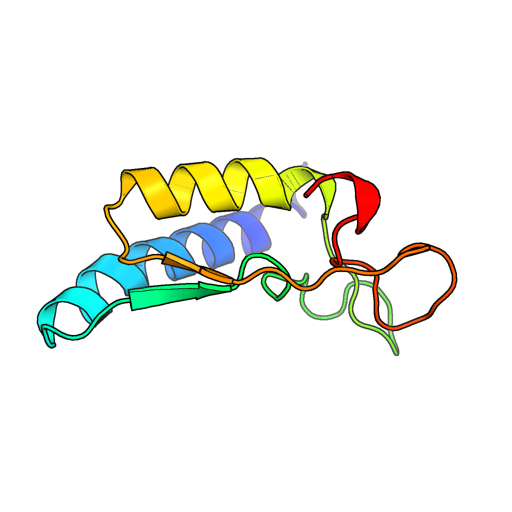.44 86 PRO A CA 1
ATOM 675 C C . PRO A 1 86 ? -0.964 -3.511 -16.572 1.00 87.44 86 PRO A C 1
ATOM 677 O O . PRO A 1 86 ? -1.572 -4.277 -15.819 1.00 87.44 86 PRO A O 1
ATOM 680 N N . LEU A 1 87 ? -1.563 -2.752 -17.488 1.00 87.56 87 LEU A N 1
ATOM 681 C CA . LEU A 1 87 ? -3.015 -2.702 -17.675 1.00 87.56 87 LEU A CA 1
ATOM 682 C C . LEU A 1 87 ? -3.622 -4.096 -17.888 1.00 87.56 87 LEU A C 1
ATOM 684 O O . LEU A 1 87 ? -4.712 -4.378 -17.419 1.00 87.56 87 LEU A O 1
ATOM 688 N N . GLN A 1 88 ? -2.882 -4.992 -18.536 1.00 87.19 88 GLN A N 1
ATOM 689 C CA . GLN A 1 88 ? -3.303 -6.346 -18.897 1.00 87.19 88 GLN A CA 1
ATOM 690 C C . GLN A 1 88 ? -3.448 -7.300 -17.695 1.00 87.19 88 GLN A C 1
ATOM 692 O O . GLN A 1 88 ? -3.764 -8.473 -17.881 1.00 87.19 88 GLN A O 1
ATOM 697 N N . LYS A 1 89 ? -3.154 -6.840 -16.472 1.00 79.31 89 LYS A N 1
ATOM 698 C CA . LYS A 1 89 ? -3.324 -7.617 -15.234 1.00 79.31 89 LYS A CA 1
ATOM 699 C C . LYS A 1 89 ? -4.691 -7.422 -14.563 1.00 79.31 89 LYS A C 1
ATOM 701 O O . LYS A 1 89 ? -4.913 -8.036 -13.520 1.00 79.31 89 LYS A O 1
ATOM 706 N N . PHE A 1 90 ? -5.560 -6.593 -15.138 1.00 76.94 90 PHE A N 1
ATOM 707 C CA . PHE A 1 90 ? -6.922 -6.310 -14.679 1.00 76.94 90 PHE A CA 1
ATOM 708 C C . PHE A 1 90 ? -7.919 -6.621 -15.795 1.00 76.94 90 PHE A C 1
ATOM 710 O O . PHE A 1 90 ? -9.041 -7.050 -15.452 1.00 76.94 90 PHE A O 1
#

Foldseek 3Di:
DPVVPVLVVVLVVVLVVVVVVCVVVDADEEELQPSFDVCPDPPATAHDLVCSVVSQVSNVVSPGRYYDAAADCCLPPDRHSNNHHNPVVD